Protein AF-A0A921BEP9-F1 (afdb_monomer)

Structure (mmCIF, N/CA/C/O backbone):
data_AF-A0A921BEP9-F1
#
_entry.id   AF-A0A921BEP9-F1
#
loop_
_atom_site.group_PDB
_atom_site.id
_atom_site.type_symbol
_atom_site.label_atom_id
_atom_site.label_alt_id
_atom_site.label_comp_id
_atom_site.label_asym_id
_atom_site.label_entity_id
_atom_site.label_seq_id
_atom_site.pdbx_PDB_ins_code
_atom_site.Cartn_x
_atom_site.Cartn_y
_atom_site.Cartn_z
_atom_site.occupancy
_atom_site.B_iso_or_equiv
_atom_site.auth_seq_id
_atom_site.auth_comp_id
_atom_site.auth_asym_id
_atom_site.auth_atom_id
_atom_site.pdbx_PDB_model_num
ATOM 1 N N . MET A 1 1 ? -62.964 20.989 -29.546 1.00 51.25 1 MET A N 1
ATOM 2 C CA . MET A 1 1 ? -62.294 19.937 -28.740 1.00 51.25 1 MET A CA 1
ATOM 3 C C . MET A 1 1 ? -60.911 20.342 -28.196 1.00 51.25 1 MET A C 1
ATOM 5 O O . MET A 1 1 ? -60.452 19.724 -27.251 1.00 51.25 1 MET A O 1
ATOM 9 N N . ILE A 1 2 ? -60.293 21.428 -28.683 1.00 50.50 2 ILE A N 1
ATOM 10 C CA . ILE A 1 2 ? -58.931 21.877 -28.311 1.00 50.50 2 ILE A CA 1
ATOM 11 C C . ILE A 1 2 ? -58.795 22.522 -26.909 1.00 50.50 2 ILE A C 1
ATOM 13 O O . ILE A 1 2 ? -57.742 22.423 -26.292 1.00 50.50 2 ILE A O 1
ATOM 17 N N . ARG A 1 3 ? -59.857 23.114 -26.335 1.00 50.94 3 ARG A N 1
ATOM 18 C CA . ARG A 1 3 ? -59.786 23.785 -25.011 1.00 50.94 3 ARG A CA 1
ATOM 19 C C . ARG A 1 3 ? -59.710 22.827 -23.812 1.00 50.94 3 ARG A C 1
ATOM 21 O O . ARG A 1 3 ? -59.209 23.220 -22.768 1.00 50.94 3 ARG A O 1
ATOM 28 N N . LYS A 1 4 ? -60.186 21.580 -23.946 1.00 45.28 4 LYS A N 1
ATOM 29 C CA . LYS A 1 4 ? -60.130 20.581 -22.860 1.00 45.28 4 LYS A CA 1
ATOM 30 C C . LYS A 1 4 ? -58.737 19.954 -22.742 1.00 45.28 4 LYS A C 1
ATOM 32 O O . LYS A 1 4 ? -58.259 19.775 -21.632 1.00 45.28 4 LYS A O 1
ATOM 37 N N . LEU A 1 5 ? -58.058 19.728 -23.870 1.00 47.09 5 LEU A N 1
ATOM 38 C CA . LEU A 1 5 ? -56.706 19.155 -23.909 1.00 47.09 5 LEU A CA 1
ATOM 39 C C . LEU A 1 5 ? -55.662 20.068 -23.228 1.00 47.09 5 LEU A C 1
ATOM 41 O O . LEU A 1 5 ? -54.779 19.580 -22.532 1.00 47.09 5 LEU A O 1
ATOM 45 N N . SER A 1 6 ? -55.825 21.393 -23.347 1.00 52.00 6 SER A N 1
ATOM 46 C CA . SER A 1 6 ? -54.950 22.388 -22.704 1.00 52.00 6 SER A CA 1
ATOM 47 C C . SER A 1 6 ? -55.111 22.465 -21.181 1.00 52.00 6 SER A C 1
ATOM 49 O O . SER A 1 6 ? -54.129 22.740 -20.497 1.00 52.00 6 SER A O 1
ATOM 51 N N . LEU A 1 7 ? -56.313 22.224 -20.637 1.00 50.78 7 LEU A N 1
ATOM 52 C CA . LEU A 1 7 ? -56.526 22.220 -19.183 1.00 50.78 7 LEU A CA 1
ATOM 53 C C . LEU A 1 7 ? -55.953 20.954 -18.533 1.00 50.78 7 LEU A C 1
ATOM 55 O O . LEU A 1 7 ? -55.330 21.047 -17.481 1.00 50.78 7 LEU A O 1
ATOM 59 N N . PHE A 1 8 ? -56.108 19.786 -19.167 1.00 52.00 8 PHE A N 1
ATOM 60 C CA . PHE A 1 8 ? -55.552 18.534 -18.637 1.00 52.00 8 PHE A CA 1
ATOM 61 C C . PHE A 1 8 ? -54.019 18.535 -18.624 1.00 52.00 8 PHE A C 1
ATOM 63 O O . PHE A 1 8 ? -53.418 18.034 -17.676 1.00 52.00 8 PHE A O 1
ATOM 70 N N . SER A 1 9 ? -53.387 19.164 -19.619 1.00 55.25 9 SER A N 1
ATOM 71 C CA . SER A 1 9 ? -51.926 19.270 -19.679 1.00 55.25 9 SER A CA 1
ATOM 72 C C . SER A 1 9 ? -51.347 20.218 -18.619 1.00 55.25 9 SER A C 1
ATOM 74 O O . SER A 1 9 ? -50.239 19.986 -18.147 1.00 55.25 9 SER A O 1
ATOM 76 N N . LEU A 1 10 ? -52.092 21.255 -18.210 1.00 50.94 10 LEU A N 1
ATOM 77 C CA . LEU A 1 10 ? -51.658 22.195 -17.169 1.00 50.94 10 LEU A CA 1
ATOM 78 C C . LEU A 1 10 ? -51.832 21.612 -15.756 1.00 50.94 10 LEU A C 1
ATOM 80 O O . LEU A 1 10 ? -50.969 21.799 -14.904 1.00 50.94 10 LEU A O 1
ATOM 84 N N . VAL A 1 11 ? -52.907 20.851 -15.518 1.00 55.38 11 VAL A N 1
ATOM 85 C CA . VAL A 1 11 ? -53.142 20.163 -14.233 1.00 55.38 11 VAL A CA 1
ATOM 86 C C . VAL A 1 11 ? -52.116 19.045 -14.004 1.00 55.38 11 VAL A C 1
ATOM 88 O O . VAL A 1 11 ? -51.622 18.892 -12.889 1.00 55.38 11 VAL A O 1
ATOM 91 N N . ALA A 1 12 ? -51.726 18.318 -15.057 1.00 54.44 12 ALA A N 1
ATOM 92 C CA . ALA A 1 12 ? -50.671 17.307 -14.972 1.00 54.44 12 ALA A CA 1
ATOM 93 C C . ALA A 1 12 ? -49.292 17.913 -14.642 1.00 54.44 12 ALA A C 1
ATOM 95 O O . ALA A 1 12 ? -48.537 17.335 -13.865 1.00 54.44 12 ALA A O 1
ATOM 96 N N . LEU A 1 13 ? -48.979 19.100 -15.173 1.00 48.38 13 LEU A N 1
ATOM 97 C CA . LEU A 1 13 ? -47.708 19.787 -14.910 1.00 48.38 13 LEU A CA 1
ATOM 98 C C . LEU A 1 13 ? -47.612 20.341 -13.480 1.00 48.38 13 LEU A C 1
ATOM 100 O O . LEU A 1 13 ? -46.536 20.318 -12.888 1.00 48.38 13 LEU A O 1
ATOM 104 N N . ILE A 1 14 ? -48.731 20.776 -12.894 1.00 50.25 14 ILE A N 1
ATOM 105 C CA . ILE A 1 14 ? -48.771 21.236 -11.497 1.00 50.25 14 ILE A CA 1
ATOM 106 C C . ILE A 1 14 ? -48.665 20.051 -10.519 1.00 50.25 14 ILE A C 1
ATOM 108 O O . ILE A 1 14 ? -48.005 20.173 -9.490 1.00 50.25 14 ILE A O 1
ATOM 112 N N . ALA A 1 15 ? -49.234 18.883 -10.845 1.00 49.38 15 ALA A N 1
ATOM 113 C CA . ALA A 1 15 ? -49.139 17.691 -9.995 1.00 49.38 15 ALA A CA 1
ATOM 114 C C . ALA A 1 15 ? -47.709 17.115 -9.904 1.00 49.38 15 ALA A C 1
ATOM 116 O O . ALA A 1 15 ? -47.307 16.645 -8.842 1.00 49.38 15 ALA A O 1
ATOM 117 N N . VAL A 1 16 ? -46.914 17.197 -10.979 1.00 47.50 16 VAL A N 1
ATOM 118 C CA . VAL A 1 16 ? -45.511 16.733 -10.971 1.00 47.50 16 VAL A CA 1
ATOM 119 C C . VAL A 1 16 ? -44.608 17.657 -10.142 1.00 47.50 16 VAL A C 1
ATOM 121 O O . VAL A 1 16 ? -43.715 17.174 -9.453 1.00 47.50 16 VAL A O 1
ATOM 124 N N . ALA A 1 17 ? -44.871 18.969 -10.118 1.00 48.19 17 ALA A N 1
ATOM 125 C CA . ALA A 1 17 ? -44.073 19.913 -9.329 1.00 48.19 17 ALA A CA 1
ATOM 126 C C . ALA A 1 17 ? -44.242 19.738 -7.803 1.00 48.19 17 ALA A C 1
ATOM 128 O O . ALA A 1 17 ? -43.317 20.027 -7.050 1.00 48.19 17 ALA A O 1
ATOM 129 N N . VAL A 1 18 ? -45.389 19.222 -7.341 1.00 47.09 18 VAL A N 1
ATOM 130 C CA . VAL A 1 18 ? -45.645 18.951 -5.911 1.00 47.09 18 VAL A CA 1
ATOM 131 C C . VAL A 1 18 ? -45.008 17.630 -5.451 1.00 47.09 18 VAL A C 1
ATOM 133 O O . VAL A 1 18 ? -44.631 17.509 -4.291 1.00 47.09 18 VAL A O 1
ATOM 136 N N . ALA A 1 19 ? -44.802 16.663 -6.352 1.00 46.56 19 ALA A N 1
ATOM 137 C CA . ALA A 1 19 ? -44.169 15.379 -6.028 1.00 46.56 19 ALA A CA 1
ATOM 138 C C . ALA A 1 19 ? -42.628 15.440 -5.942 1.00 46.56 19 ALA A C 1
ATOM 140 O O . ALA A 1 19 ? -42.015 14.555 -5.353 1.00 46.56 19 ALA A O 1
ATOM 141 N N . CYS A 1 20 ? -41.995 16.487 -6.484 1.00 43.38 20 CYS A N 1
ATOM 142 C CA . CYS A 1 20 ? -40.556 16.743 -6.316 1.00 43.38 20 CYS A CA 1
ATOM 143 C C . CYS A 1 20 ? -40.241 17.681 -5.136 1.00 43.38 20 CYS A C 1
ATOM 145 O O . CYS A 1 20 ? -39.077 17.980 -4.889 1.00 43.38 20 CYS A O 1
ATOM 147 N N . GLY A 1 21 ? -41.267 18.136 -4.408 1.00 43.56 21 GLY A N 1
ATOM 148 C CA . GLY A 1 21 ? -41.145 18.908 -3.169 1.00 43.56 21 GLY A CA 1
ATOM 149 C C . GLY A 1 21 ? -41.066 18.040 -1.912 1.00 43.56 21 GLY A C 1
ATOM 150 O O . GLY A 1 21 ? -41.352 18.533 -0.824 1.00 43.56 21 GLY A O 1
ATOM 151 N N . GLY A 1 22 ? -40.722 16.755 -2.052 1.00 40.97 22 GLY A N 1
ATOM 152 C CA . GLY A 1 22 ? -40.343 15.918 -0.923 1.00 40.97 22 GLY A CA 1
ATOM 153 C C . GLY A 1 22 ? -39.041 16.458 -0.359 1.00 40.97 22 GLY A C 1
ATOM 154 O O . GLY A 1 22 ? -37.972 16.165 -0.891 1.00 4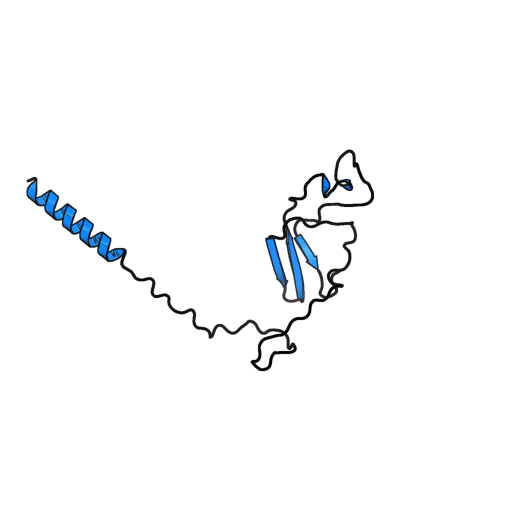0.97 22 GLY A O 1
ATOM 155 N N . GLY A 1 23 ? -39.143 17.300 0.671 1.00 43.59 23 GLY A N 1
ATOM 156 C CA . GLY A 1 23 ? -38.008 17.614 1.514 1.00 43.59 23 GLY A CA 1
ATOM 157 C C . GLY A 1 23 ? -37.355 16.296 1.888 1.00 43.59 23 GLY A C 1
ATOM 158 O O . GLY A 1 23 ? -37.997 15.428 2.473 1.00 43.59 23 GLY A O 1
ATOM 159 N N . THR A 1 24 ? -36.093 16.125 1.509 1.00 40.16 24 THR A N 1
ATOM 160 C CA . THR A 1 24 ? -35.232 15.230 2.260 1.00 40.16 24 THR A CA 1
ATOM 161 C C . THR A 1 24 ? -35.132 15.877 3.626 1.00 40.16 24 THR A C 1
ATOM 163 O O . THR A 1 24 ? -34.329 16.783 3.857 1.00 40.16 24 THR A O 1
ATOM 166 N N . GLU A 1 25 ? -36.056 15.478 4.489 1.00 43.16 25 GLU A N 1
ATOM 167 C CA . GLU A 1 25 ? -35.847 15.416 5.916 1.00 43.16 25 GLU A CA 1
ATOM 168 C C . GLU A 1 25 ? -34.465 14.793 6.027 1.00 43.16 25 GLU A C 1
ATOM 170 O O . GLU A 1 25 ? -34.242 13.638 5.657 1.00 43.16 25 GLU A O 1
ATOM 175 N N . MET A 1 26 ? -33.487 15.630 6.354 1.00 48.16 26 MET A N 1
ATOM 176 C CA . MET A 1 26 ? -32.209 15.150 6.813 1.00 48.16 26 MET A CA 1
ATOM 177 C C . MET A 1 26 ? -32.550 14.514 8.149 1.00 48.16 26 MET A C 1
ATOM 179 O O . MET A 1 26 ? -32.517 15.177 9.183 1.00 48.16 26 MET A O 1
ATOM 183 N N . GLU A 1 27 ? -33.044 13.278 8.084 1.00 39.78 27 GLU A N 1
ATOM 184 C CA . GLU A 1 27 ? -33.196 12.409 9.225 1.00 39.78 27 GLU A CA 1
ATOM 185 C C . GLU A 1 27 ? -31.780 12.313 9.757 1.00 39.78 27 GLU A C 1
ATOM 187 O O . GLU A 1 27 ? -30.878 11.749 9.136 1.00 39.78 27 GLU A O 1
ATOM 192 N N . SER A 1 28 ? -31.559 13.092 10.810 1.00 54.03 28 SER A N 1
ATOM 193 C CA . SER A 1 28 ? -30.333 13.131 11.568 1.00 54.03 28 SER A CA 1
ATOM 194 C C . SER A 1 28 ? -29.961 11.685 11.816 1.00 54.03 28 SER A C 1
ATOM 196 O O . SER A 1 28 ? -30.694 11.009 12.541 1.00 54.03 28 SER A O 1
ATOM 198 N N . MET A 1 29 ? -28.881 11.209 11.188 1.00 53.16 29 MET A N 1
ATOM 199 C CA . MET A 1 29 ? -28.298 9.935 11.576 1.00 53.16 29 MET A CA 1
ATOM 200 C C . MET A 1 29 ? -28.153 9.998 13.098 1.00 53.16 29 MET A C 1
ATOM 202 O O . MET A 1 29 ? -27.491 10.923 13.588 1.00 53.16 29 MET A O 1
ATOM 206 N N . PRO A 1 30 ? -28.862 9.138 13.848 1.00 51.22 30 PRO A N 1
ATOM 207 C CA . PRO A 1 30 ? -28.798 9.175 15.292 1.00 51.22 30 PRO A CA 1
ATOM 208 C C . PRO A 1 30 ? -27.332 9.002 15.678 1.00 51.22 30 PRO A C 1
ATOM 210 O O . PRO A 1 30 ? -26.655 8.091 15.211 1.00 51.22 30 PRO A O 1
ATOM 213 N N . ALA A 1 31 ? -26.836 9.908 16.515 1.00 58.19 31 ALA A N 1
ATOM 214 C CA . ALA A 1 31 ? -25.465 9.898 17.021 1.00 58.19 31 ALA A CA 1
ATOM 215 C C . ALA A 1 31 ? -25.185 8.722 17.988 1.00 58.19 31 ALA A C 1
ATOM 217 O O . ALA A 1 31 ? -24.166 8.722 18.668 1.00 58.19 31 ALA A O 1
ATOM 218 N N . ASP A 1 32 ? -26.093 7.743 18.046 1.00 54.59 32 ASP A N 1
ATOM 219 C CA . ASP A 1 32 ? -26.083 6.555 18.902 1.00 54.59 32 ASP A CA 1
ATOM 220 C C . ASP A 1 32 ? -25.715 5.277 18.122 1.00 54.59 32 ASP A C 1
ATOM 222 O O . ASP A 1 32 ? -25.990 4.167 18.575 1.00 54.59 32 ASP A O 1
ATOM 226 N N . GLU A 1 33 ? -25.092 5.394 16.945 1.00 54.56 33 GLU A N 1
ATOM 227 C CA . GLU A 1 33 ? -24.353 4.262 16.376 1.00 54.56 33 GLU A CA 1
ATOM 228 C C . GLU A 1 33 ? -23.174 3.982 17.326 1.00 54.56 33 GLU A C 1
ATOM 230 O O . GLU A 1 33 ? -22.305 4.852 17.468 1.00 54.56 33 GLU A O 1
ATOM 235 N N . PRO A 1 34 ? -23.124 2.828 18.024 1.00 55.06 34 PRO A N 1
ATOM 236 C CA . PRO A 1 34 ? -22.007 2.538 18.904 1.00 55.06 34 PRO A CA 1
ATOM 237 C C . PRO A 1 34 ? -20.751 2.507 18.042 1.00 55.06 34 PRO A C 1
ATOM 239 O O . PRO A 1 34 ? -20.638 1.699 17.116 1.00 55.06 34 PRO A O 1
ATOM 242 N N . ALA A 1 35 ? -19.821 3.420 18.331 1.00 59.62 35 ALA A N 1
ATOM 243 C CA . ALA A 1 35 ? -18.478 3.343 17.791 1.00 59.62 35 ALA A CA 1
ATOM 244 C C . ALA A 1 35 ? -17.990 1.908 18.010 1.00 59.62 35 ALA A C 1
ATOM 246 O O . ALA A 1 35 ? -18.115 1.381 19.119 1.00 59.62 35 ALA A O 1
ATOM 247 N N . ALA A 1 36 ? -17.530 1.264 16.935 1.00 61.41 36 ALA A N 1
ATOM 248 C CA . ALA A 1 36 ? -16.958 -0.072 17.009 1.00 61.41 36 ALA A CA 1
ATOM 249 C C . ALA A 1 36 ? -15.989 -0.123 18.197 1.00 61.41 36 ALA A C 1
ATOM 251 O O . ALA A 1 36 ? -15.218 0.821 18.372 1.00 61.41 36 ALA A O 1
ATOM 252 N N . ASP A 1 37 ? -16.104 -1.172 19.016 1.00 59.53 37 ASP A N 1
ATOM 253 C CA . ASP A 1 37 ? -15.383 -1.351 20.279 1.00 59.53 37 ASP A CA 1
ATOM 254 C C . ASP A 1 37 ? -13.878 -1.178 20.033 1.00 59.53 37 ASP A C 1
ATOM 256 O O . ASP A 1 37 ? -13.191 -2.079 19.548 1.00 59.53 37 ASP A O 1
ATOM 260 N N . ALA A 1 38 ? -13.389 0.045 20.235 1.00 60.78 38 ALA A N 1
ATOM 261 C CA . ALA A 1 38 ? -11.997 0.380 20.030 1.00 60.78 38 ALA A CA 1
ATOM 262 C C . ALA A 1 38 ? -11.211 -0.297 21.150 1.00 60.78 38 ALA A C 1
ATOM 264 O O . ALA A 1 38 ? -11.609 -0.235 22.316 1.00 60.78 38 ALA A O 1
ATOM 265 N N . ALA A 1 39 ? -10.093 -0.940 20.806 1.00 63.00 39 ALA A N 1
ATOM 266 C CA . ALA A 1 39 ? -9.223 -1.554 21.801 1.00 63.00 39 ALA A CA 1
ATOM 267 C C . ALA A 1 39 ? -8.903 -0.545 22.930 1.00 63.00 39 ALA A C 1
ATOM 269 O O . ALA A 1 39 ? -8.744 0.644 22.634 1.00 63.00 39 ALA A O 1
ATOM 270 N N . PRO A 1 40 ? -8.803 -0.972 24.207 1.00 60.19 40 PRO A N 1
ATOM 271 C CA . PRO A 1 40 ? -8.591 -0.062 25.331 1.00 60.19 40 PRO A CA 1
ATOM 272 C C . PRO A 1 40 ? -7.273 0.706 25.173 1.00 60.19 40 PRO A C 1
ATOM 274 O O . PRO A 1 40 ? -6.195 0.195 25.471 1.00 60.19 40 PRO A O 1
ATOM 277 N N . GLY A 1 41 ? -7.367 1.934 24.673 1.00 68.62 41 GLY A N 1
ATOM 278 C CA . GLY A 1 41 ? -6.252 2.850 24.478 1.00 68.62 41 GLY A CA 1
ATOM 279 C C . GLY A 1 41 ? -6.331 4.037 25.435 1.00 68.62 41 GLY A C 1
ATOM 280 O O . GLY A 1 41 ? -7.368 4.262 26.067 1.00 68.62 41 GLY A O 1
ATOM 281 N N . PRO A 1 42 ? -5.248 4.819 25.566 1.00 78.31 42 PRO A N 1
ATOM 282 C CA . PRO A 1 42 ? -5.325 6.106 26.238 1.00 78.31 42 PRO A CA 1
ATOM 283 C C . PRO A 1 42 ? -6.410 6.959 25.572 1.00 78.31 42 PRO A C 1
ATOM 285 O O . PRO A 1 42 ? -6.491 7.031 24.349 1.00 78.31 42 PRO A O 1
ATOM 288 N N . THR A 1 43 ? -7.246 7.607 26.377 1.00 82.81 43 THR A N 1
ATOM 289 C CA . THR A 1 43 ? -8.270 8.531 25.889 1.00 82.81 43 THR A CA 1
ATOM 290 C C . THR A 1 43 ? -7.965 9.951 26.346 1.00 82.81 43 THR A C 1
ATOM 292 O O . THR A 1 43 ? -7.319 10.177 27.373 1.00 82.81 43 THR A O 1
ATOM 295 N N . THR A 1 44 ? -8.464 10.934 25.612 1.00 82.12 44 THR A N 1
ATOM 296 C CA . THR A 1 44 ? -8.607 12.310 26.097 1.00 82.12 44 THR A CA 1
ATOM 297 C C . THR A 1 44 ? -9.532 12.364 27.320 1.00 82.12 44 THR A C 1
ATOM 299 O O . THR A 1 44 ? -10.250 11.413 27.645 1.00 82.12 44 THR A O 1
ATOM 302 N N . GLY A 1 45 ? -9.556 13.517 27.999 1.00 79.62 45 GLY A N 1
ATOM 303 C CA . GLY A 1 45 ? -10.434 13.755 29.152 1.00 79.62 45 GLY A CA 1
ATOM 304 C C . GLY A 1 45 ? -11.939 13.691 28.849 1.00 79.62 45 GLY A C 1
ATOM 305 O O . GLY A 1 45 ? -12.727 13.641 29.788 1.00 79.62 45 GLY A O 1
ATOM 306 N N . ASP A 1 46 ? -12.334 13.675 27.572 1.00 88.19 46 ASP A N 1
ATOM 307 C CA . ASP A 1 46 ? -13.715 13.478 27.109 1.00 88.19 46 ASP A CA 1
ATOM 308 C C . ASP A 1 46 ? -13.991 12.056 26.573 1.00 88.19 46 ASP A C 1
ATOM 310 O O . ASP A 1 46 ? -15.085 11.791 26.086 1.00 88.19 46 ASP A O 1
ATOM 314 N N . GLY A 1 47 ? -13.033 11.127 26.701 1.00 84.25 47 GLY A N 1
ATOM 315 C CA . GLY A 1 47 ? -13.191 9.726 26.296 1.00 84.25 47 GLY A CA 1
ATOM 316 C C . GLY A 1 47 ? -12.859 9.430 24.830 1.00 84.25 47 GLY A C 1
ATOM 317 O O . GLY A 1 47 ? -13.030 8.294 24.396 1.00 84.25 47 GLY A O 1
ATOM 318 N N . THR A 1 48 ? -12.349 10.401 24.069 1.00 87.81 48 THR A N 1
ATOM 319 C CA . THR A 1 48 ? -11.901 10.186 22.683 1.00 87.81 48 THR A CA 1
ATOM 320 C C . THR A 1 48 ? -10.609 9.356 22.653 1.00 87.81 48 THR A C 1
ATOM 322 O O . THR A 1 48 ? -9.658 9.712 23.352 1.00 87.81 48 THR A O 1
ATOM 325 N N . PRO A 1 49 ? -10.513 8.280 21.848 1.00 85.50 49 PRO A N 1
ATOM 326 C CA . PRO A 1 49 ? -9.278 7.511 21.709 1.00 85.50 49 PRO A CA 1
ATOM 327 C C . PRO A 1 49 ? -8.110 8.364 21.208 1.00 85.50 49 PRO A C 1
ATOM 329 O O . PRO A 1 49 ? -8.253 9.155 20.273 1.00 85.50 49 PRO A O 1
ATOM 332 N N . MET A 1 50 ? -6.945 8.175 21.818 1.00 87.75 50 MET A N 1
ATOM 333 C CA . MET A 1 50 ? -5.686 8.769 21.388 1.00 87.75 50 MET A CA 1
ATOM 334 C C . MET A 1 50 ? -4.852 7.726 20.654 1.00 87.75 50 MET A C 1
ATOM 336 O O . MET A 1 50 ? -4.692 6.600 21.123 1.00 87.75 50 MET A O 1
ATOM 340 N N . PHE A 1 51 ? -4.286 8.131 19.520 1.00 87.69 51 PHE A N 1
ATOM 341 C CA . PHE A 1 51 ? -3.429 7.289 18.696 1.00 87.69 51 PHE A CA 1
ATOM 342 C C . PHE A 1 51 ? -2.042 7.911 18.583 1.00 87.69 51 PHE A C 1
ATOM 344 O O . PHE A 1 51 ? -1.905 9.124 18.404 1.00 87.69 51 PHE A O 1
ATOM 351 N N . GLU A 1 52 ? -1.021 7.066 18.655 1.00 88.81 52 GLU A N 1
ATOM 352 C CA . GLU A 1 52 ? 0.362 7.420 18.354 1.00 88.81 52 GLU A CA 1
ATOM 353 C C . GLU A 1 52 ? 0.797 6.676 17.091 1.00 88.81 52 GLU A C 1
ATOM 355 O O . GLU A 1 52 ? 0.359 5.557 16.828 1.00 88.81 52 GLU A O 1
ATOM 360 N N . VAL A 1 53 ? 1.635 7.320 16.283 1.00 92.06 53 VAL A N 1
ATOM 361 C CA . VAL A 1 53 ? 2.181 6.703 15.072 1.00 92.06 53 VAL A CA 1
ATOM 362 C C . VAL A 1 53 ? 3.346 5.803 15.470 1.00 92.06 53 VAL A C 1
ATOM 364 O O . VAL A 1 53 ? 4.290 6.289 16.090 1.00 92.06 53 VAL A O 1
ATOM 367 N N . ASP A 1 54 ? 3.314 4.534 15.061 1.00 92.62 54 ASP A N 1
ATOM 368 C CA . ASP A 1 54 ? 4.500 3.674 15.071 1.00 92.62 54 ASP A CA 1
ATOM 369 C C . ASP A 1 54 ? 5.328 3.942 13.800 1.00 92.62 54 ASP A C 1
ATOM 371 O O . ASP A 1 54 ? 4.880 3.618 12.698 1.00 92.62 54 ASP A O 1
ATOM 375 N N . PRO A 1 55 ? 6.524 4.554 13.904 1.00 94.12 55 PRO A N 1
ATOM 376 C CA . PRO A 1 55 ? 7.344 4.869 12.739 1.00 94.12 55 PRO A CA 1
ATOM 377 C C . PRO A 1 55 ? 8.122 3.661 12.191 1.00 94.12 55 PRO A C 1
ATOM 379 O O . PRO A 1 55 ? 8.777 3.793 11.157 1.00 94.12 55 PRO A O 1
ATOM 382 N N . PHE A 1 56 ? 8.114 2.519 12.882 1.00 93.25 56 PHE A N 1
ATOM 383 C CA . PHE A 1 56 ? 8.847 1.310 12.495 1.00 93.25 56 PHE A CA 1
ATOM 384 C C . PHE A 1 56 ? 7.948 0.235 11.873 1.00 93.25 56 PHE A C 1
ATOM 386 O O . PHE A 1 56 ? 8.444 -0.832 11.503 1.00 93.25 56 PHE A O 1
ATOM 393 N N . TRP A 1 57 ? 6.655 0.530 11.733 1.00 93.75 57 TRP A N 1
ATOM 394 C CA . TRP A 1 57 ? 5.674 -0.303 11.053 1.00 93.75 57 TRP A CA 1
ATOM 395 C C . TRP A 1 57 ? 5.235 0.345 9.719 1.00 93.75 57 TRP A C 1
ATOM 397 O O . TRP A 1 57 ? 5.005 1.557 9.676 1.00 93.75 57 TRP A O 1
ATOM 407 N N . PRO A 1 58 ? 5.072 -0.427 8.624 1.00 94.31 58 PRO A N 1
ATOM 408 C CA . PRO A 1 58 ? 5.428 -1.839 8.489 1.00 94.31 58 PRO A CA 1
ATOM 409 C C . PRO A 1 58 ? 6.949 -2.013 8.368 1.00 94.31 58 PRO A C 1
ATOM 411 O O . PRO A 1 58 ? 7.692 -1.056 8.126 1.00 94.31 58 PRO A O 1
ATOM 414 N N . LYS A 1 59 ? 7.432 -3.249 8.506 1.00 92.75 59 LYS A N 1
ATOM 415 C CA . LYS A 1 59 ? 8.852 -3.542 8.295 1.00 92.75 59 LYS A CA 1
ATOM 416 C C . LYS A 1 59 ? 9.215 -3.415 6.809 1.00 92.75 59 LYS A C 1
ATOM 418 O O . LYS A 1 59 ? 8.344 -3.485 5.939 1.00 92.75 59 LYS A O 1
ATOM 423 N N . PRO A 1 60 ? 10.511 -3.246 6.480 1.00 91.38 60 PRO A N 1
ATOM 424 C CA . PRO A 1 60 ? 10.955 -3.226 5.092 1.00 91.38 60 PRO A CA 1
ATOM 425 C C . PRO A 1 60 ? 10.530 -4.493 4.340 1.00 91.38 60 PRO A C 1
ATOM 427 O O . PRO A 1 60 ? 10.836 -5.608 4.763 1.00 91.38 60 PRO A O 1
ATOM 430 N N . MET A 1 61 ? 9.853 -4.318 3.205 1.00 90.88 61 MET A N 1
ATOM 431 C CA . MET A 1 61 ? 9.371 -5.434 2.389 1.00 90.88 61 MET A CA 1
ATOM 432 C C . MET A 1 61 ? 10.537 -6.198 1.729 1.00 90.88 61 MET A C 1
ATOM 434 O O . MET A 1 61 ? 11.477 -5.572 1.233 1.00 90.88 61 MET A O 1
ATOM 438 N N . PRO A 1 62 ? 10.463 -7.539 1.623 1.00 85.94 62 PRO A N 1
ATOM 439 C CA . PRO A 1 62 ? 11.607 -8.391 1.272 1.00 85.94 62 PRO A CA 1
ATOM 440 C C . PRO A 1 62 ? 12.131 -8.258 -0.171 1.00 85.94 62 PRO A C 1
ATOM 442 O O . PRO A 1 62 ? 13.220 -8.744 -0.461 1.00 85.94 62 PRO A O 1
ATOM 445 N N . ASN A 1 63 ? 11.390 -7.609 -1.076 1.00 87.94 63 ASN A N 1
ATOM 446 C CA . ASN A 1 63 ? 11.686 -7.564 -2.517 1.00 87.94 63 ASN A CA 1
ATOM 447 C C . ASN A 1 63 ? 11.865 -6.137 -3.069 1.00 87.94 63 ASN A C 1
ATOM 449 O O . ASN A 1 63 ? 11.619 -5.904 -4.255 1.00 87.94 63 ASN A O 1
ATOM 453 N N . ASN A 1 64 ? 12.239 -5.168 -2.219 1.00 89.06 64 ASN A N 1
ATOM 454 C CA . ASN A 1 64 ? 12.312 -3.743 -2.591 1.00 89.06 64 ASN A CA 1
ATOM 455 C C . ASN A 1 64 ? 11.015 -3.280 -3.272 1.00 89.06 64 ASN A C 1
ATOM 457 O O . ASN A 1 64 ? 11.015 -2.648 -4.334 1.00 89.06 64 ASN A O 1
ATOM 461 N N . TRP A 1 65 ? 9.897 -3.712 -2.692 1.00 92.69 65 TRP A N 1
ATOM 462 C CA . TRP A 1 65 ? 8.584 -3.466 -3.248 1.00 92.69 65 TRP A CA 1
ATOM 463 C C . TRP A 1 65 ? 8.178 -2.011 -3.073 1.00 92.69 65 TRP A C 1
ATOM 465 O O . TRP A 1 65 ? 8.418 -1.397 -2.036 1.00 92.69 65 TRP A O 1
ATOM 475 N N . LEU A 1 66 ? 7.517 -1.487 -4.096 1.00 92.94 66 LEU A N 1
ATOM 476 C CA . LEU A 1 66 ? 6.843 -0.204 -4.061 1.00 92.94 66 LEU A CA 1
ATOM 477 C C . LEU A 1 66 ? 5.348 -0.400 -4.258 1.00 92.94 66 LEU A C 1
ATOM 479 O O . LEU A 1 66 ? 4.899 -1.148 -5.133 1.00 92.94 66 LEU A O 1
ATOM 483 N N . LEU A 1 67 ? 4.581 0.329 -3.458 1.00 94.88 67 LEU A N 1
ATOM 484 C CA . LEU A 1 67 ? 3.150 0.469 -3.649 1.00 94.88 67 LEU A CA 1
ATOM 485 C C . LEU A 1 67 ? 2.910 1.645 -4.595 1.00 94.88 67 LEU A C 1
ATOM 487 O O . LEU A 1 67 ? 3.507 2.708 -4.448 1.00 94.88 67 LEU A O 1
ATOM 491 N N . GLY A 1 68 ? 2.000 1.460 -5.546 1.00 95.12 68 GLY A N 1
ATOM 492 C CA . GLY A 1 68 ? 1.356 2.589 -6.214 1.00 95.12 68 GLY A CA 1
ATOM 493 C C . GLY A 1 68 ? 0.271 3.206 -5.326 1.00 95.12 68 GLY A C 1
ATOM 494 O O . GLY A 1 68 ? 0.325 3.145 -4.101 1.00 95.12 68 GLY A O 1
ATOM 495 N N . SER A 1 69 ? -0.764 3.790 -5.927 1.00 97.31 69 SER A N 1
ATOM 496 C CA . SER A 1 69 ? -1.838 4.420 -5.150 1.00 97.31 69 SER A CA 1
ATOM 497 C C . SER A 1 69 ? -2.634 3.390 -4.346 1.00 97.31 69 SER A C 1
ATOM 499 O O . SER A 1 69 ? -3.328 2.555 -4.934 1.00 97.31 69 SER A O 1
ATOM 501 N N . THR A 1 70 ? -2.587 3.492 -3.019 1.00 97.25 70 THR A N 1
ATOM 502 C CA . THR A 1 70 ? -3.445 2.725 -2.109 1.00 97.25 70 THR A CA 1
ATOM 503 C C . THR A 1 70 ? -4.902 3.144 -2.275 1.00 97.25 70 THR A C 1
ATOM 505 O O . THR A 1 70 ? -5.225 4.331 -2.296 1.00 97.25 70 THR A O 1
ATOM 508 N N . ILE A 1 71 ? -5.782 2.159 -2.435 1.00 97.94 71 ILE A N 1
ATO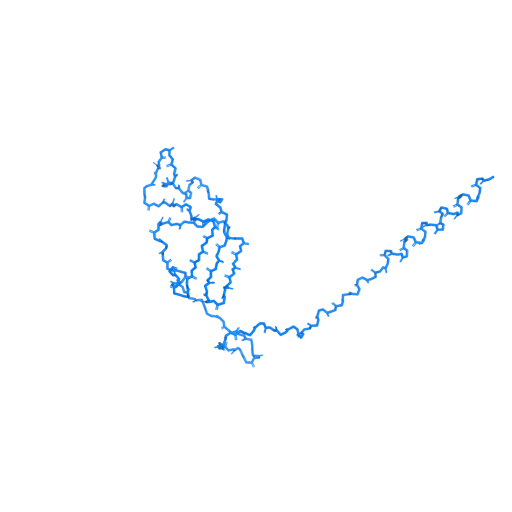M 509 C CA . ILE A 1 71 ? -7.213 2.350 -2.712 1.00 97.94 71 ILE A CA 1
ATOM 510 C C . ILE A 1 71 ? -8.125 1.744 -1.656 1.00 97.94 71 ILE A C 1
ATOM 512 O O . ILE A 1 71 ? -9.319 2.026 -1.660 1.00 97.94 71 ILE A O 1
ATOM 516 N N . GLY A 1 72 ? -7.580 0.920 -0.768 1.00 97.75 72 GLY A N 1
ATOM 517 C CA . GLY A 1 72 ? -8.322 0.338 0.332 1.00 97.75 72 GLY A CA 1
ATOM 518 C C . GLY A 1 72 ? -7.375 -0.172 1.399 1.00 97.75 72 GLY A C 1
ATOM 519 O O . GLY A 1 72 ? -6.285 -0.655 1.089 1.00 97.75 72 GLY A O 1
ATOM 520 N N . VAL A 1 73 ? -7.822 -0.051 2.642 1.00 97.62 73 VAL A N 1
ATOM 521 C CA . VAL A 1 73 ? -7.196 -0.660 3.809 1.00 97.62 73 VAL A CA 1
ATOM 522 C C . VAL A 1 73 ? -8.30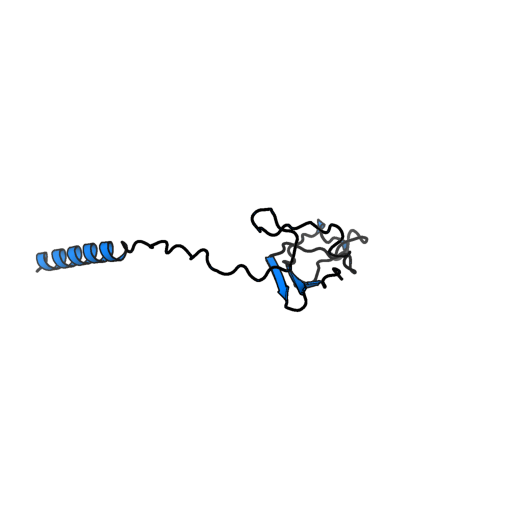7 -1.317 4.616 1.00 97.62 73 VAL A C 1
ATOM 524 O O . VAL A 1 73 ? -9.375 -0.726 4.781 1.00 97.62 73 VAL A O 1
ATOM 527 N N . ALA A 1 74 ? -8.076 -2.538 5.080 1.00 97.94 74 ALA A N 1
ATOM 528 C CA . ALA A 1 74 ? -8.982 -3.252 5.967 1.00 97.94 74 ALA A CA 1
ATOM 529 C C . ALA A 1 74 ? -8.186 -3.951 7.066 1.00 97.94 74 ALA A C 1
ATOM 531 O O . ALA A 1 74 ? -7.023 -4.287 6.864 1.00 97.94 74 ALA A O 1
ATOM 532 N N . VAL A 1 75 ? -8.823 -4.184 8.209 1.00 96.94 75 VAL A N 1
ATOM 533 C CA . VAL A 1 75 ? -8.268 -4.998 9.292 1.00 96.94 75 VAL A CA 1
ATOM 534 C C . VAL A 1 75 ? -9.202 -6.181 9.495 1.00 96.94 75 VAL A C 1
ATOM 536 O O . VAL A 1 75 ? -10.420 -5.994 9.546 1.00 96.94 75 VAL A O 1
ATOM 539 N N . ASP A 1 76 ? -8.657 -7.395 9.523 1.00 96.62 76 ASP A N 1
ATOM 540 C CA . ASP A 1 76 ? -9.449 -8.601 9.771 1.00 96.62 76 ASP A CA 1
ATOM 541 C C . ASP A 1 76 ? -9.519 -8.950 11.270 1.00 96.62 76 ASP A C 1
ATOM 543 O O . ASP A 1 76 ? -8.941 -8.280 12.120 1.00 96.62 76 ASP A O 1
ATOM 547 N N . SER A 1 77 ? -10.245 -10.012 11.622 1.00 96.75 77 SER A N 1
ATOM 548 C CA . SER A 1 77 ? -10.434 -10.425 13.021 1.00 96.75 77 SER A CA 1
ATOM 549 C C . SER A 1 77 ? -9.178 -10.989 13.705 1.00 96.75 77 SER A C 1
ATOM 551 O O . SER A 1 77 ? -9.273 -11.449 14.840 1.00 96.75 77 SER A O 1
ATOM 553 N N . ARG A 1 78 ? -8.042 -11.066 13.003 1.00 96.31 78 ARG A N 1
ATOM 554 C CA . ARG A 1 78 ? -6.734 -11.489 13.524 1.00 96.31 78 ARG A CA 1
ATOM 555 C C . ARG A 1 78 ? -5.783 -10.299 13.684 1.00 96.31 78 ARG A C 1
ATOM 557 O O . ARG A 1 78 ? -4.593 -10.521 13.866 1.00 96.31 78 ARG A O 1
ATOM 564 N N . ASP A 1 79 ? -6.292 -9.072 13.565 1.00 94.81 79 ASP A N 1
ATOM 565 C CA . ASP A 1 79 ? -5.511 -7.831 13.545 1.00 94.81 79 ASP A CA 1
ATOM 566 C C . ASP A 1 79 ? -4.526 -7.740 12.366 1.00 94.81 79 ASP A C 1
ATOM 568 O O . ASP A 1 79 ? -3.558 -6.984 12.405 1.00 94.81 79 ASP A O 1
ATOM 572 N N . HIS A 1 80 ? -4.778 -8.481 11.280 1.00 97.25 80 HIS A N 1
ATOM 573 C CA . HIS A 1 80 ? -3.981 -8.353 10.064 1.00 97.25 80 HIS A CA 1
ATOM 574 C C . HIS A 1 80 ? -4.479 -7.176 9.228 1.00 97.25 80 HIS A C 1
ATOM 576 O O . HIS A 1 80 ? -5.680 -7.044 8.967 1.00 97.25 80 HIS A O 1
ATOM 582 N N . VAL A 1 81 ? -3.547 -6.350 8.760 1.00 97.50 81 VAL A N 1
ATOM 583 C CA . VAL A 1 81 ? -3.819 -5.207 7.892 1.00 97.5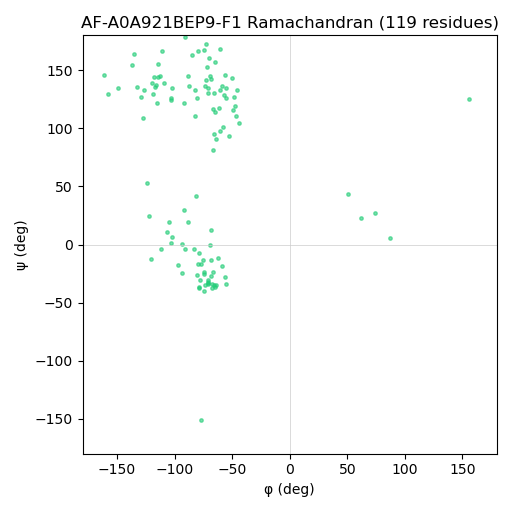0 81 VAL A CA 1
ATOM 584 C C . VAL A 1 81 ? -3.706 -5.633 6.435 1.00 97.50 81 VAL A C 1
ATOM 586 O O . VAL A 1 81 ? -2.657 -6.062 5.964 1.00 97.50 81 VAL A O 1
ATOM 589 N N . TRP A 1 82 ? -4.790 -5.454 5.694 1.00 97.88 82 TRP A N 1
ATOM 590 C CA . TRP A 1 82 ? -4.875 -5.717 4.266 1.00 97.88 82 TRP A CA 1
ATOM 591 C C . TRP A 1 82 ? -4.820 -4.405 3.5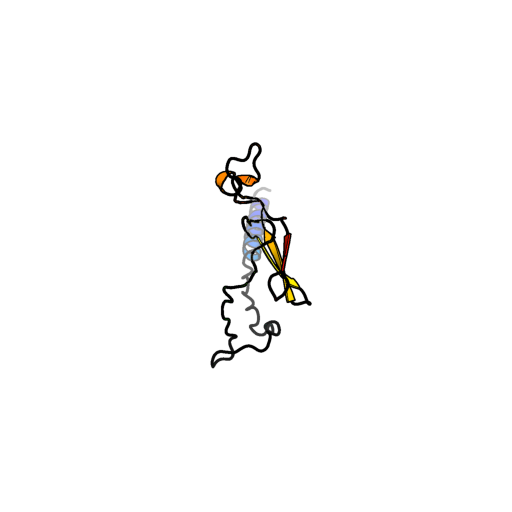00 1.00 97.88 82 TRP A C 1
ATOM 593 O O . TRP A 1 82 ? -5.653 -3.525 3.715 1.00 97.88 82 TRP A O 1
ATOM 603 N N . VAL A 1 83 ? -3.876 -4.281 2.572 1.00 97.81 83 VAL A N 1
ATOM 604 C CA . VAL A 1 83 ? -3.706 -3.094 1.729 1.00 97.81 83 VAL A CA 1
ATOM 605 C C . VAL A 1 83 ? -3.970 -3.463 0.279 1.00 97.81 83 VAL A C 1
ATOM 607 O O . VAL A 1 83 ? -3.288 -4.312 -0.289 1.00 97.81 83 VAL A O 1
ATOM 610 N N . VAL A 1 84 ? -4.938 -2.791 -0.342 1.00 98.19 84 VAL A N 1
ATOM 611 C CA . VAL A 1 84 ? -5.192 -2.884 -1.784 1.00 98.19 84 VAL A CA 1
ATOM 612 C C . VAL A 1 84 ? -4.632 -1.638 -2.448 1.00 98.19 84 VAL A C 1
ATOM 614 O O . VAL A 1 84 ? -4.997 -0.516 -2.084 1.00 98.19 84 VAL A O 1
ATOM 617 N N . HIS A 1 85 ? -3.784 -1.813 -3.456 1.00 97.62 85 HIS A N 1
ATOM 618 C CA . HIS A 1 85 ? -3.186 -0.703 -4.190 1.00 97.62 85 HIS A CA 1
ATOM 619 C C . HIS A 1 85 ? -3.214 -0.930 -5.704 1.00 97.62 85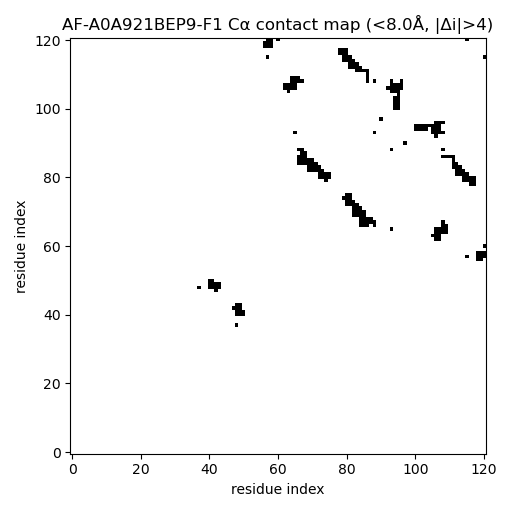 HIS A C 1
ATOM 621 O O . HIS A 1 85 ? -3.431 -2.031 -6.208 1.00 97.62 85 HIS A O 1
ATOM 627 N N . ARG A 1 86 ? -3.009 0.149 -6.460 1.00 96.19 86 ARG A N 1
ATOM 628 C CA . ARG A 1 86 ? -2.859 0.095 -7.917 1.00 96.19 86 ARG A CA 1
ATOM 629 C C . ARG A 1 86 ? -1.396 -0.124 -8.288 1.00 96.19 86 ARG A C 1
ATOM 631 O O . ARG A 1 86 ? -0.509 0.448 -7.664 1.00 96.19 86 ARG A O 1
ATOM 638 N N . GLY A 1 87 ? -1.145 -0.869 -9.359 1.00 91.19 87 GLY A N 1
ATOM 639 C CA . GLY A 1 87 ? 0.172 -0.963 -10.004 1.00 91.19 87 GLY A CA 1
ATOM 640 C C . GLY A 1 87 ? 0.447 0.213 -10.946 1.00 91.19 87 GLY A C 1
ATOM 641 O O . GLY A 1 87 ? 0.904 0.006 -12.061 1.00 91.19 87 GLY A O 1
ATOM 642 N N . ASN A 1 88 ? 0.087 1.436 -10.550 1.00 93.56 88 ASN A N 1
ATOM 643 C CA . ASN A 1 88 ? 0.174 2.639 -11.387 1.00 93.56 88 ASN A CA 1
ATOM 644 C C . ASN A 1 88 ? 1.503 3.396 -11.231 1.00 93.56 88 ASN A C 1
ATOM 646 O O . ASN A 1 88 ? 1.531 4.613 -11.393 1.00 93.56 88 ASN A O 1
ATOM 650 N N . LEU A 1 89 ? 2.573 2.669 -10.918 1.00 94.31 89 LEU A N 1
ATOM 651 C CA . LEU A 1 89 ? 3.934 3.190 -10.879 1.00 94.31 89 LEU A CA 1
ATOM 652 C C . LEU A 1 89 ? 4.447 3.401 -12.315 1.00 94.31 89 LEU A C 1
ATOM 654 O O . LEU A 1 89 ? 4.236 2.567 -13.198 1.00 94.31 89 LEU A O 1
ATOM 658 N N . GLY A 1 90 ? 5.109 4.524 -12.555 1.00 92.94 90 GLY A N 1
ATOM 659 C CA . GLY A 1 90 ? 5.780 4.857 -13.802 1.00 92.94 90 GLY A CA 1
ATOM 660 C C . GLY A 1 90 ? 7.148 4.188 -13.936 1.00 92.94 90 GLY A C 1
ATOM 661 O O . GLY A 1 90 ? 7.745 3.718 -12.971 1.00 92.94 90 GLY A O 1
ATOM 662 N N . ALA A 1 91 ? 7.695 4.208 -15.153 1.00 91.50 91 ALA A N 1
ATOM 663 C CA . ALA A 1 91 ? 8.986 3.587 -15.469 1.00 91.50 91 ALA A CA 1
ATOM 664 C C . ALA A 1 91 ? 10.146 4.090 -14.583 1.00 91.50 91 ALA A C 1
ATOM 666 O O . ALA A 1 91 ? 11.023 3.317 -14.216 1.00 91.50 91 ALA A O 1
ATOM 667 N N . ASN A 1 92 ? 10.122 5.368 -14.192 1.00 91.44 92 ASN A N 1
ATOM 668 C CA . ASN A 1 92 ? 11.147 5.964 -13.328 1.00 91.44 92 ASN A CA 1
ATOM 669 C C . ASN A 1 92 ? 11.027 5.556 -11.851 1.00 91.44 92 ASN A C 1
ATOM 671 O O . ASN A 1 92 ? 11.953 5.805 -11.087 1.00 91.44 92 ASN A O 1
ATOM 675 N N . GLU A 1 93 ? 9.905 4.962 -11.446 1.00 92.12 93 GLU A N 1
ATOM 676 C CA . GLU A 1 93 ? 9.675 4.485 -10.078 1.00 92.12 93 GLU A CA 1
ATOM 677 C C . GLU A 1 93 ? 10.045 3.004 -9.932 1.00 92.12 93 GLU A C 1
ATOM 679 O O . GLU A 1 93 ? 10.389 2.567 -8.842 1.00 92.12 93 GLU A O 1
ATOM 684 N N . MET A 1 94 ? 10.022 2.234 -11.024 1.00 92.62 94 MET A N 1
ATOM 685 C CA . MET A 1 94 ? 10.334 0.800 -11.035 1.00 92.62 94 MET A CA 1
ATOM 686 C C . MET A 1 94 ? 11.462 0.428 -12.020 1.00 92.62 94 MET A C 1
ATOM 688 O O . MET A 1 94 ? 11.278 -0.448 -12.868 1.00 92.62 94 MET A O 1
ATOM 692 N N . PRO A 1 95 ? 12.638 1.078 -11.959 1.00 90.81 95 PRO A N 1
ATOM 693 C CA . PRO A 1 95 ? 13.662 0.936 -12.993 1.00 90.81 95 PRO A CA 1
ATOM 694 C C . PRO A 1 95 ? 14.287 -0.468 -13.058 1.00 90.81 95 PRO A C 1
ATOM 696 O O . PRO A 1 95 ? 14.750 -0.867 -14.128 1.00 90.81 95 PRO A O 1
ATOM 699 N N . ALA A 1 96 ? 14.245 -1.232 -11.959 1.00 91.62 96 ALA A N 1
ATOM 700 C CA . ALA A 1 96 ? 14.684 -2.630 -11.916 1.00 91.62 96 ALA A CA 1
ATOM 701 C C . ALA A 1 96 ? 13.670 -3.613 -12.532 1.00 91.62 96 ALA A C 1
ATOM 703 O O . ALA A 1 96 ? 14.015 -4.755 -12.821 1.00 91.62 96 ALA A O 1
ATOM 704 N N . ALA A 1 97 ? 12.413 -3.196 -12.722 1.00 90.81 97 ALA A N 1
ATOM 705 C CA . ALA A 1 97 ? 11.360 -4.028 -13.305 1.00 90.81 97 ALA A CA 1
ATOM 706 C C . ALA A 1 97 ? 11.242 -3.893 -14.837 1.00 90.81 97 ALA A C 1
ATOM 708 O O . ALA A 1 97 ? 10.415 -4.572 -15.445 1.00 90.81 97 ALA A O 1
ATOM 709 N N . LEU A 1 98 ? 12.024 -3.006 -15.459 1.00 91.75 98 LEU A N 1
ATOM 710 C CA . LEU A 1 98 ? 12.016 -2.775 -16.906 1.00 91.75 98 LEU A CA 1
ATOM 711 C C . LEU A 1 98 ? 12.920 -3.763 -17.655 1.00 91.75 98 LEU A C 1
ATOM 713 O O . LEU A 1 98 ? 13.806 -4.377 -17.066 1.00 91.75 98 LEU A O 1
ATOM 717 N N . ASP A 1 99 ? 12.719 -3.868 -18.972 1.00 91.94 99 ASP A N 1
ATOM 718 C CA . ASP A 1 99 ? 13.535 -4.693 -19.869 1.00 91.94 99 ASP A CA 1
ATOM 719 C C . ASP A 1 99 ? 14.046 -3.868 -21.076 1.00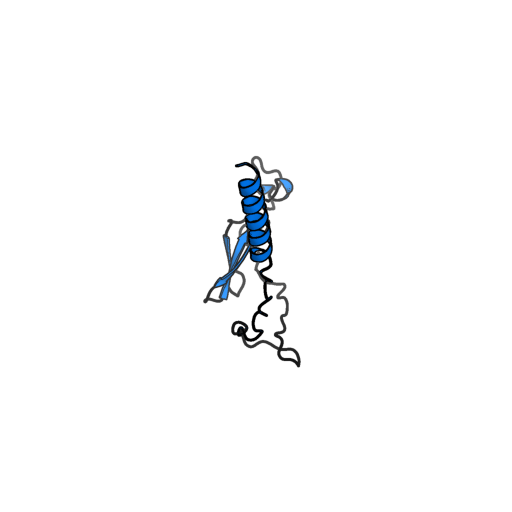 91.94 99 ASP A C 1
ATOM 721 O O . ASP A 1 99 ? 13.240 -3.486 -21.934 1.00 91.94 99 ASP A O 1
ATOM 725 N N . PRO A 1 100 ? 15.357 -3.552 -21.158 1.00 91.56 100 PRO A N 1
ATOM 726 C CA . PRO A 1 100 ? 16.383 -3.821 -20.146 1.00 91.56 100 PRO A CA 1
ATOM 727 C C . PRO A 1 100 ? 16.231 -2.905 -18.912 1.00 91.56 100 PRO A C 1
ATOM 729 O O . PRO A 1 100 ? 15.751 -1.773 -19.048 1.00 91.56 100 PRO A O 1
ATOM 732 N N . PRO A 1 101 ? 16.676 -3.338 -17.719 1.00 91.12 101 PRO A N 1
ATOM 733 C CA . PRO A 1 101 ? 16.687 -2.481 -16.538 1.00 91.12 101 PRO A CA 1
ATOM 734 C C . PRO A 1 101 ? 17.742 -1.378 -16.690 1.00 91.12 101 PRO A C 1
ATOM 736 O O . PRO A 1 101 ? 18.812 -1.601 -17.261 1.00 91.12 101 PRO A O 1
ATOM 739 N N . PHE A 1 102 ? 17.461 -0.183 -16.161 1.00 89.62 102 PHE A N 1
ATOM 740 C CA . PHE A 1 102 ? 18.424 0.933 -16.163 1.00 89.62 102 PHE A CA 1
ATOM 741 C C . PHE A 1 102 ? 18.957 1.306 -14.770 1.00 89.62 102 PHE A C 1
ATOM 743 O O . PHE A 1 102 ? 19.841 2.157 -14.668 1.00 89.62 102 PHE A O 1
ATOM 750 N N . ALA A 1 103 ? 18.454 0.666 -13.709 1.00 88.44 103 ALA A N 1
ATOM 751 C CA . ALA A 1 103 ? 19.029 0.684 -12.365 1.00 88.44 103 ALA A CA 1
ATOM 752 C C . ALA A 1 103 ? 18.721 -0.648 -11.658 1.00 88.44 103 ALA A C 1
ATOM 754 O O . ALA A 1 103 ? 17.588 -1.119 -11.719 1.00 88.44 103 ALA A O 1
ATOM 755 N N . GLU A 1 104 ? 19.716 -1.252 -11.002 1.00 78.94 104 GLU A N 1
ATOM 756 C CA . GLU A 1 104 ? 19.598 -2.608 -10.430 1.00 78.94 104 GLU A CA 1
ATOM 757 C C . GLU A 1 104 ? 19.256 -2.626 -8.932 1.00 78.94 104 GLU A C 1
ATOM 759 O O . GLU A 1 104 ? 18.805 -3.642 -8.411 1.00 78.94 104 GLU A O 1
ATOM 764 N N . GLU A 1 105 ? 19.453 -1.511 -8.224 1.00 77.62 105 GLU A N 1
ATOM 765 C CA . GLU A 1 105 ? 19.358 -1.477 -6.756 1.00 77.62 105 GLU A CA 1
ATOM 766 C C . GLU A 1 105 ? 17.915 -1.458 -6.241 1.00 77.62 105 GLU A C 1
ATOM 768 O O . GLU A 1 105 ? 17.638 -1.965 -5.154 1.00 77.62 105 GLU A O 1
ATOM 773 N N . CYS A 1 106 ? 16.983 -0.875 -6.998 1.00 77.19 106 CYS A N 1
ATOM 774 C CA . CYS A 1 106 ? 15.591 -0.780 -6.583 1.00 77.19 106 CYS A CA 1
ATOM 775 C C . CYS A 1 106 ? 14.669 -0.598 -7.779 1.00 77.19 106 CYS A C 1
ATOM 777 O O . CYS A 1 106 ? 14.882 0.242 -8.643 1.00 77.19 106 CYS A O 1
ATOM 779 N N . CYS A 1 107 ? 13.636 -1.412 -7.854 1.00 87.06 107 CYS A N 1
ATOM 780 C CA . CYS A 1 107 ? 12.340 -1.167 -7.232 1.00 87.06 107 CYS A CA 1
ATOM 781 C C . CYS A 1 107 ? 11.359 -1.981 -8.066 1.00 87.06 107 CYS A C 1
ATOM 783 O O . CYS A 1 107 ? 11.295 -1.823 -9.289 1.00 87.06 107 CYS A O 1
ATOM 785 N N . HIS A 1 108 ? 10.595 -2.851 -7.419 1.00 91.56 108 HIS A N 1
ATOM 786 C CA . HIS A 1 108 ? 9.608 -3.676 -8.106 1.00 91.56 108 HIS A CA 1
ATOM 787 C C . HIS A 1 108 ? 8.205 -3.295 -7.642 1.00 91.56 108 HIS A C 1
ATOM 789 O O . HIS A 1 108 ? 8.021 -2.990 -6.463 1.00 91.56 108 HIS A O 1
ATOM 795 N N . PRO A 1 109 ? 7.191 -3.318 -8.523 1.00 93.56 109 PRO A N 1
ATOM 796 C CA . PRO A 1 109 ? 5.820 -3.167 -8.065 1.00 93.56 109 PRO A CA 1
ATOM 797 C C . PRO A 1 109 ? 5.475 -4.308 -7.102 1.00 93.56 109 PRO A C 1
ATOM 799 O O . PRO A 1 109 ? 5.739 -5.478 -7.392 1.00 93.56 109 PRO A O 1
ATOM 802 N N . ALA A 1 110 ? 4.875 -3.964 -5.966 1.00 94.94 110 ALA A N 1
ATOM 803 C CA . ALA A 1 110 ? 4.291 -4.952 -5.074 1.00 94.94 110 ALA A CA 1
ATOM 804 C C . ALA A 1 110 ? 3.097 -5.668 -5.751 1.00 94.94 110 ALA A C 1
ATOM 806 O O . ALA A 1 110 ? 2.481 -5.113 -6.673 1.00 94.94 110 ALA A O 1
ATOM 807 N N . PRO A 1 111 ? 2.736 -6.888 -5.311 1.00 95.19 111 PRO A N 1
ATOM 808 C CA . PRO A 1 111 ? 1.458 -7.497 -5.661 1.00 95.19 111 PRO A CA 1
ATOM 809 C C . PRO A 1 111 ? 0.281 -6.586 -5.270 1.00 95.19 111 PRO A C 1
ATOM 811 O O . PRO A 1 111 ? 0.343 -5.966 -4.213 1.00 95.19 111 PRO A O 1
ATOM 814 N N . PRO A 1 112 ? -0.829 -6.551 -6.038 1.00 95.94 112 PRO A N 1
ATOM 815 C CA . PRO A 1 112 ? -1.920 -5.588 -5.822 1.00 95.94 112 PRO A CA 1
ATOM 816 C C . PRO A 1 112 ? -2.600 -5.626 -4.443 1.00 95.94 112 PRO A C 1
ATOM 818 O O . PRO A 1 112 ? -3.316 -4.687 -4.090 1.00 95.94 112 PRO A O 1
ATOM 821 N N . ILE A 1 113 ? -2.431 -6.725 -3.704 1.00 96.81 113 ILE A N 1
ATOM 822 C CA . ILE A 1 113 ? -2.959 -6.933 -2.356 1.00 96.81 113 ILE A CA 1
ATOM 823 C C . ILE A 1 113 ? -1.799 -7.390 -1.474 1.00 96.81 113 ILE A C 1
ATOM 825 O O . ILE A 1 113 ? -1.120 -8.362 -1.811 1.00 96.81 113 ILE A O 1
ATOM 829 N N . LEU A 1 114 ? -1.603 -6.696 -0.357 1.00 96.31 114 LEU A N 1
ATOM 830 C CA . LEU A 1 114 ? -0.623 -7.014 0.678 1.00 96.31 114 LEU A CA 1
ATOM 831 C C . LE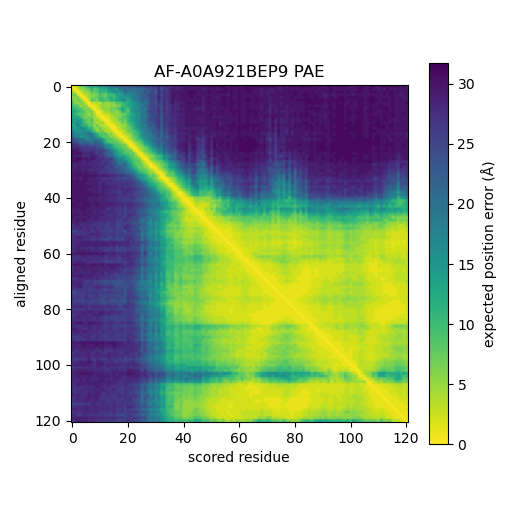U A 1 114 ? -1.352 -7.306 1.992 1.00 96.31 114 LEU A C 1
ATOM 833 O O . LEU A 1 114 ? -2.364 -6.671 2.287 1.00 96.31 114 LEU A O 1
ATOM 837 N N . GLU A 1 115 ? -0.829 -8.255 2.757 1.00 96.44 115 GLU A N 1
ATOM 838 C CA . GLU A 1 115 ? -1.250 -8.588 4.119 1.00 96.44 115 GLU A CA 1
ATOM 839 C C . GLU A 1 115 ? -0.059 -8.300 5.032 1.00 96.44 115 GLU A C 1
ATOM 841 O O . GLU A 1 115 ? 1.065 -8.655 4.682 1.00 96.44 115 GLU A O 1
ATOM 846 N N . PHE A 1 116 ? -0.313 -7.652 6.162 1.00 96.81 116 PHE A N 1
ATOM 847 C CA . PHE A 1 116 ? 0.668 -7.391 7.207 1.00 96.81 116 PHE A CA 1
ATOM 848 C C . PHE A 1 116 ? 0.107 -7.895 8.531 1.00 96.81 116 PHE A C 1
ATOM 850 O O . PHE A 1 116 ? -1.043 -7.596 8.864 1.00 96.81 116 PHE A O 1
ATOM 857 N N . ASP A 1 117 ? 0.910 -8.629 9.291 1.00 95.75 117 ASP A N 1
ATOM 858 C CA . ASP A 1 117 ? 0.587 -8.941 10.684 1.00 95.75 117 ASP A CA 1
ATOM 859 C C . ASP A 1 117 ? 0.751 -7.693 11.593 1.00 95.75 117 ASP A C 1
ATOM 861 O O . ASP A 1 117 ? 1.229 -6.641 11.136 1.00 95.75 117 ASP A O 1
ATOM 865 N N . PRO A 1 118 ? 0.348 -7.753 12.879 1.00 94.31 118 PRO A N 1
ATOM 866 C CA . PRO A 1 118 ? 0.547 -6.644 13.816 1.00 94.31 118 PRO A CA 1
ATOM 867 C C . PRO A 1 118 ? 2.011 -6.198 13.942 1.00 94.31 118 PRO A C 1
ATOM 869 O O . PRO A 1 118 ? 2.289 -5.030 14.204 1.00 94.31 118 PRO A O 1
ATOM 872 N N . GLU A 1 119 ? 2.965 -7.100 13.716 1.00 93.75 119 GLU A N 1
ATOM 873 C CA . GLU A 1 119 ? 4.398 -6.820 13.704 1.00 93.75 119 GLU A CA 1
ATOM 874 C C . GLU A 1 119 ? 4.921 -6.258 12.367 1.00 93.75 119 GLU A C 1
ATOM 876 O O . GLU A 1 119 ? 6.113 -5.930 12.274 1.00 93.75 119 GLU A O 1
ATOM 881 N N . GLY A 1 120 ? 4.069 -6.151 11.346 1.00 92.44 120 GLY A N 1
ATOM 882 C CA . GLY A 1 120 ? 4.355 -5.561 10.041 1.00 92.44 120 GLY A CA 1
ATOM 883 C C . GLY A 1 120 ? 5.221 -6.416 9.121 1.00 92.44 120 GLY A C 1
ATOM 884 O O . GLY A 1 120 ? 5.960 -5.831 8.326 1.00 92.44 1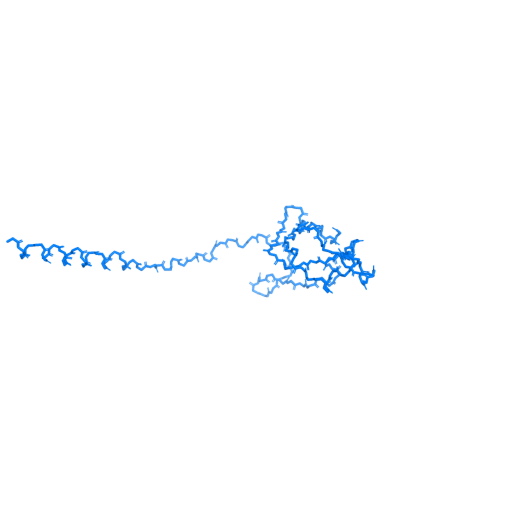20 GLY A O 1
ATOM 885 N N . ILE A 1 121 ? 5.199 -7.747 9.273 1.00 86.62 121 ILE A N 1
ATOM 886 C CA . ILE A 1 121 ? 5.906 -8.728 8.421 1.00 86.62 121 ILE A CA 1
ATOM 887 C C . ILE A 1 121 ? 5.051 -9.121 7.214 1.00 86.62 121 ILE A C 1
ATOM 889 O O . ILE A 1 121 ? 3.827 -9.314 7.389 1.00 86.62 121 ILE A O 1
#

Foldseek 3Di:
DPVVVVVVVVVVVVVVVVVVPPPPPVPPPPPPPPDDPDDDADADPVRHHDDDDDPCPQPDDPALEDFAAWDDWDADPQRKIKTAGDPPDDCVQAQCPDVVRPDPPDDHHDDRMDIAHPRND

Sequence (121 aa):
MIRKLSLFSLVALIAVAVACGGGTEMESMPADEPAADAAPGPTTGDGTPMFEVDPFWPKPMPNNWLLGSTIGVAVDSRDHVWVVHRGNLGANEMPAALDPPFAEECCHPAPPILEFDPEGI

Nearest PDB structures (foldseek):
  8t8r-assembly1_A  TM=5.572E-01  e=4.645E+00  Homo sapiens
  5nmt-assembly1_B  TM=5.668E-01  e=6.033E+00  Mus musculus
  5nmt-assembly1_A  TM=5.502E-01  e=7.339E+00  Mus musculus

Mean predicted aligned error: 15.26 Å

Solvent-accessible surface area (backbone atoms only — not comparable to full-atom values): 7712 Å² total; per-residue (Å²): 125,71,74,61,60,59,53,56,56,52,54,54,56,55,55,55,60,61,69,72,63,66,73,78,72,76,72,68,77,68,90,77,65,76,72,74,87,67,76,97,59,63,51,48,100,87,65,50,78,57,85,81,86,65,88,72,58,63,45,87,60,96,68,49,53,39,80,35,59,73,78,46,76,48,70,51,100,81,57,31,40,36,41,34,35,39,82,74,64,52,69,90,66,25,26,42,65,42,90,80,55,84,39,85,89,50,23,29,75,46,69,54,63,46,71,25,46,84,82,20,94

Radius of gyration: 28.36 Å; Cα contacts (8 Å, |Δi|>4): 129; chains: 1; bounding box: 82×35×58 Å

Secondary structure (DSSP, 8-state):
-HHHHHHHHHHHHHHHHHHT----------TTS------S--B-TTSPBP----TT-SPPPTT-EE---EEEEEE-TTSPEEEEE-----TTT-GGGSSS-S-SSS-EEPPSEEEE-TT--

pLDDT: mean 78.22, std 19.97, range [39.78, 98.19]